Protein AF-A0A0F9HKM5-F1 (afdb_monomer)

Mean predicted aligned error: 2.74 Å

Nearest PDB structures (foldseek):
  8k40-assembly1_A  TM=9.724E-01  e=2.742E-04  Gelidibacter salicanalis
  8ajj-assembly2_A  TM=9.228E-01  e=6.250E-02  Staphylococcus aureus
  7pvj-assembly2_C  TM=8.796E-01  e=1.254E-01  Brugia malayi
  7put-assembly2_C-2  TM=8.757E-01  e=2.514E-01  Brugia malayi
  7put-assembly1_A  TM=8.731E-01  e=2.514E-01  Brugia malayi

Structure (mmCIF, N/CA/C/O backbone):
data_AF-A0A0F9HKM5-F1
#
_entry.id   AF-A0A0F9HKM5-F1
#
loop_
_atom_site.group_PDB
_atom_site.id
_atom_site.type_symbol
_atom_site.label_atom_id
_atom_site.label_alt_id
_atom_site.label_comp_id
_atom_site.label_asym_id
_atom_site.label_entity_id
_atom_site.label_seq_id
_atom_site.pdbx_PDB_ins_code
_atom_site.Cartn_x
_atom_site.Cartn_y
_atom_site.Cartn_z
_atom_site.occupancy
_atom_site.B_iso_or_equiv
_atom_site.auth_seq_id
_atom_site.auth_comp_id
_atom_site.auth_asym_id
_atom_site.auth_atom_id
_atom_site.pdbx_PDB_model_num
ATOM 1 N N . ILE A 1 1 ? -8.163 0.576 4.682 1.00 87.44 1 ILE A N 1
ATOM 2 C CA . ILE A 1 1 ? -8.070 0.007 3.311 1.00 87.44 1 ILE A CA 1
ATOM 3 C C . ILE A 1 1 ? -8.631 -1.405 3.353 1.00 87.44 1 ILE A C 1
ATOM 5 O O . ILE A 1 1 ? -8.276 -2.133 4.271 1.00 87.44 1 ILE A O 1
ATOM 9 N N . LEU A 1 2 ? -9.528 -1.765 2.433 1.00 90.44 2 LEU A N 1
ATOM 10 C CA . LEU A 1 2 ? -10.141 -3.104 2.396 1.00 90.44 2 LEU A CA 1
ATOM 11 C C . LEU A 1 2 ? -9.387 -4.076 1.473 1.00 90.44 2 LEU A C 1
ATOM 13 O O . LEU A 1 2 ? -9.397 -5.277 1.708 1.00 90.44 2 LEU A O 1
ATOM 17 N N . GLY A 1 3 ? -8.708 -3.551 0.455 1.00 92.25 3 GLY A N 1
ATOM 18 C CA . GLY A 1 3 ? -7.880 -4.289 -0.495 1.00 92.25 3 GLY A CA 1
ATOM 19 C C . GLY A 1 3 ? -7.281 -3.327 -1.522 1.00 92.25 3 GLY A C 1
ATOM 20 O O . GLY A 1 3 ? -7.689 -2.166 -1.580 1.00 92.25 3 GLY A O 1
ATOM 21 N N . ALA A 1 4 ? -6.315 -3.798 -2.309 1.00 93.38 4 ALA A N 1
ATOM 22 C CA . ALA A 1 4 ? -5.688 -3.041 -3.390 1.00 93.38 4 ALA A CA 1
ATOM 23 C C . ALA A 1 4 ? -5.462 -3.957 -4.598 1.00 93.38 4 ALA A C 1
ATOM 25 O O . ALA A 1 4 ? -5.047 -5.102 -4.432 1.00 93.38 4 ALA A O 1
ATOM 26 N N . HIS A 1 5 ? -5.7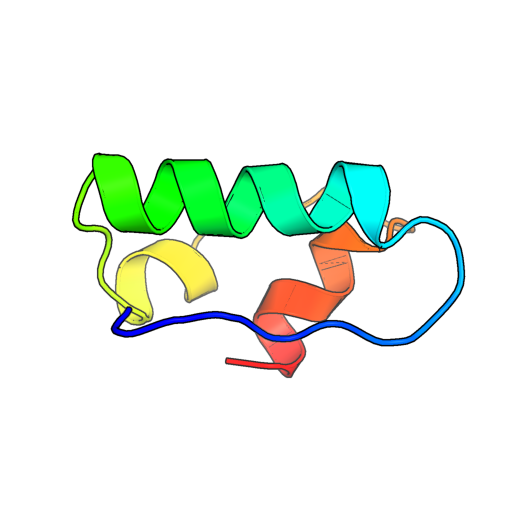30 -3.445 -5.799 1.00 93.44 5 HIS A N 1
ATOM 27 C CA . HIS A 1 5 ? -5.491 -4.139 -7.063 1.00 93.44 5 HIS A CA 1
ATOM 28 C C . HIS A 1 5 ? -4.728 -3.193 -7.985 1.00 93.44 5 HIS A C 1
ATOM 30 O O . HIS A 1 5 ? -5.149 -2.054 -8.178 1.00 93.44 5 HIS A O 1
ATOM 36 N N . LEU A 1 6 ? -3.604 -3.658 -8.523 1.00 93.00 6 LEU A N 1
ATOM 37 C CA . LEU A 1 6 ? -2.710 -2.873 -9.367 1.00 93.00 6 LEU A CA 1
ATOM 38 C C . LEU A 1 6 ? -2.476 -3.625 -10.677 1.00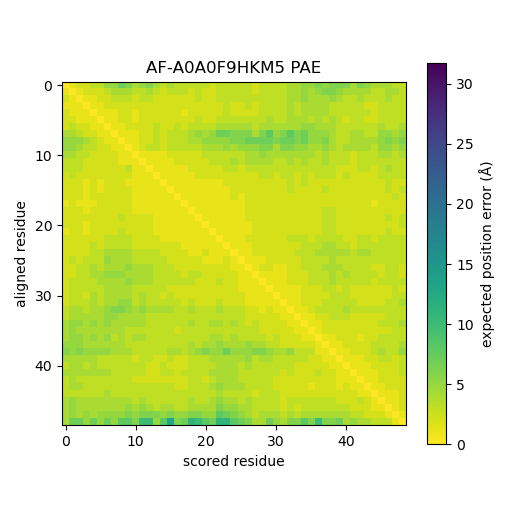 93.00 6 LEU A C 1
ATOM 40 O O . LEU A 1 6 ? -2.337 -4.849 -10.672 1.00 93.00 6 LEU A O 1
ATOM 44 N N . ILE A 1 7 ? -2.448 -2.893 -11.789 1.00 93.69 7 ILE A N 1
ATOM 45 C CA . ILE A 1 7 ? -2.151 -3.419 -13.124 1.00 93.69 7 ILE A CA 1
ATOM 46 C C . ILE A 1 7 ? -1.194 -2.438 -13.794 1.00 93.69 7 ILE A C 1
ATOM 48 O O . ILE A 1 7 ? -1.522 -1.263 -13.942 1.00 93.69 7 ILE A O 1
ATOM 52 N N . GLY A 1 8 ? -0.025 -2.921 -14.207 1.00 90.06 8 GLY A N 1
ATOM 53 C CA . GLY A 1 8 ? 1.008 -2.094 -14.821 1.00 90.06 8 GLY A CA 1
ATOM 54 C C . GLY A 1 8 ? 2.422 -2.586 -14.503 1.00 90.06 8 GLY A C 1
ATOM 55 O O . GLY A 1 8 ? 2.588 -3.583 -13.796 1.00 90.06 8 GLY A O 1
ATOM 56 N N . PRO A 1 9 ? 3.451 -1.905 -15.027 1.00 89.25 9 PRO A N 1
ATOM 57 C CA . PRO A 1 9 ? 4.842 -2.205 -14.704 1.00 89.25 9 PRO A CA 1
ATOM 58 C C . PRO A 1 9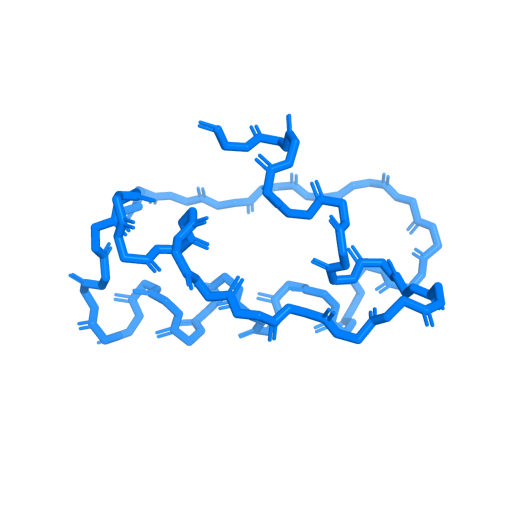 ? 5.145 -1.915 -13.225 1.00 89.25 9 PRO A C 1
ATOM 60 O O . PRO A 1 9 ? 4.575 -0.991 -12.645 1.00 89.25 9 PRO A O 1
ATOM 63 N N . HIS A 1 10 ? 6.050 -2.689 -12.620 1.00 88.06 10 HIS A N 1
ATOM 64 C CA . HIS A 1 10 ? 6.542 -2.491 -11.244 1.00 88.06 10 HIS A CA 1
ATOM 65 C C . HIS A 1 10 ? 5.455 -2.533 -10.144 1.00 88.06 10 HIS A C 1
ATOM 67 O O . HIS A 1 10 ? 5.623 -2.001 -9.037 1.00 88.06 10 HIS A O 1
ATOM 73 N N . CYS A 1 11 ? 4.314 -3.174 -10.419 1.00 93.56 11 CYS A N 1
ATOM 74 C CA . CYS A 1 11 ? 3.237 -3.348 -9.440 1.00 93.56 11 CYS A CA 1
ATOM 75 C C . CYS A 1 11 ? 3.655 -4.249 -8.270 1.00 93.56 11 CYS A C 1
ATOM 77 O O . CYS A 1 11 ? 3.151 -4.081 -7.160 1.00 93.56 11 CYS A O 1
ATOM 79 N N . GLU A 1 12 ? 4.591 -5.167 -8.499 1.00 93.88 12 GLU A N 1
ATOM 80 C CA . GLU A 1 12 ? 5.161 -6.081 -7.511 1.00 93.88 12 GLU A CA 1
ATOM 81 C C . GLU A 1 12 ? 5.861 -5.366 -6.345 1.00 93.88 12 GLU A C 1
ATOM 83 O O . GLU A 1 12 ? 5.856 -5.874 -5.224 1.00 93.88 12 GLU A O 1
ATOM 88 N N . GLU A 1 13 ? 6.406 -4.168 -6.567 1.00 93.06 13 GLU A N 1
ATOM 89 C CA . GLU A 1 13 ? 6.981 -3.344 -5.500 1.00 93.06 13 GLU A CA 1
ATOM 90 C C . GLU A 1 13 ? 5.924 -2.443 -4.867 1.00 93.06 13 GLU A C 1
ATOM 92 O O . GLU A 1 13 ? 5.802 -2.386 -3.641 1.00 93.06 13 GLU A O 1
ATOM 97 N N . THR A 1 14 ? 5.107 -1.786 -5.693 1.00 93.06 14 THR A N 1
ATOM 98 C CA . THR A 1 14 ? 4.096 -0.822 -5.233 1.00 93.06 14 THR A CA 1
ATOM 99 C C . THR A 1 14 ? 3.032 -1.482 -4.350 1.00 93.06 14 THR A C 1
ATOM 101 O O . THR A 1 14 ? 2.578 -0.888 -3.370 1.00 93.06 14 THR A O 1
ATOM 104 N N . ILE A 1 15 ? 2.671 -2.743 -4.618 1.00 95.62 15 ILE A N 1
ATOM 105 C CA . ILE A 1 15 ? 1.696 -3.488 -3.808 1.00 95.62 15 ILE A CA 1
ATOM 106 C C . ILE A 1 15 ? 2.140 -3.641 -2.345 1.00 95.62 15 ILE A C 1
ATOM 108 O O . ILE A 1 15 ? 1.295 -3.681 -1.448 1.00 95.62 15 ILE A O 1
ATOM 112 N N . ASN A 1 16 ? 3.450 -3.644 -2.068 1.00 95.25 16 ASN A N 1
ATOM 113 C CA . ASN A 1 16 ? 3.969 -3.755 -0.703 1.00 95.25 16 ASN A CA 1
ATOM 114 C C . ASN A 1 16 ? 3.633 -2.524 0.151 1.00 95.25 16 ASN A C 1
ATOM 116 O O . ASN A 1 16 ? 3.438 -2.661 1.360 1.00 95.25 16 ASN A O 1
ATOM 120 N N . LEU A 1 17 ? 3.490 -1.340 -0.456 1.00 94.12 17 LEU A N 1
ATOM 121 C CA . LEU A 1 17 ? 3.039 -0.132 0.247 1.00 94.12 17 LEU A CA 1
ATOM 122 C C . LEU A 1 17 ? 1.599 -0.296 0.747 1.00 94.12 17 LEU A C 1
ATOM 124 O O . LEU A 1 17 ? 1.299 0.006 1.902 1.00 94.12 17 LEU A O 1
ATOM 128 N N . PHE A 1 18 ? 0.720 -0.865 -0.082 1.00 94.69 18 PHE A N 1
ATOM 129 C CA . PHE A 1 18 ? -0.652 -1.179 0.320 1.00 94.69 18 PHE A CA 1
ATOM 130 C C . PHE A 1 18 ? -0.706 -2.300 1.361 1.00 94.69 18 PHE A C 1
ATOM 132 O O . PHE A 1 18 ? -1.470 -2.200 2.321 1.00 94.69 18 PHE A O 1
ATOM 139 N N . ALA A 1 19 ? 0.125 -3.338 1.224 1.00 96.19 19 ALA A N 1
ATOM 140 C CA . ALA A 1 19 ? 0.230 -4.403 2.221 1.00 96.19 19 ALA A CA 1
ATOM 141 C C . ALA A 1 19 ? 0.653 -3.851 3.594 1.00 96.19 19 ALA A C 1
ATOM 143 O O . ALA A 1 19 ? 0.057 -4.202 4.616 1.00 96.19 19 ALA A O 1
ATOM 144 N N . MET A 1 20 ? 1.630 -2.938 3.618 1.00 95.50 20 MET A N 1
ATOM 145 C CA . MET A 1 20 ? 2.055 -2.229 4.825 1.00 95.50 20 MET A CA 1
ATOM 146 C C . MET A 1 20 ? 0.903 -1.419 5.423 1.00 95.50 20 MET A C 1
ATOM 148 O O . MET A 1 20 ? 0.595 -1.598 6.598 1.00 95.50 20 MET A O 1
ATOM 152 N N . ALA A 1 21 ? 0.231 -0.595 4.617 1.00 94.88 21 ALA A N 1
ATOM 153 C CA . ALA A 1 21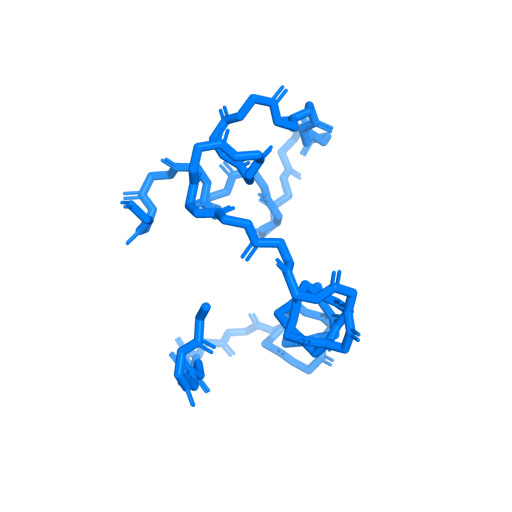 ? -0.862 0.263 5.065 1.00 94.88 21 ALA A CA 1
ATOM 154 C C . ALA A 1 21 ? -2.065 -0.527 5.611 1.00 94.88 21 ALA A C 1
ATOM 156 O O . ALA A 1 21 ? -2.682 -0.132 6.601 1.00 94.88 21 ALA A O 1
ATOM 157 N N . ILE A 1 22 ? -2.389 -1.676 5.007 1.00 95.25 22 ILE A N 1
ATOM 158 C CA . ILE A 1 22 ? -3.421 -2.593 5.512 1.00 95.25 22 ILE A CA 1
ATOM 159 C C . ILE A 1 22 ? -2.981 -3.195 6.851 1.00 95.25 22 ILE A C 1
ATOM 161 O O . ILE A 1 22 ? -3.748 -3.170 7.815 1.00 95.25 22 ILE A O 1
ATOM 165 N N . LYS A 1 23 ? -1.741 -3.696 6.940 1.00 96.62 23 LYS A N 1
ATOM 166 C CA . LYS A 1 23 ? -1.190 -4.306 8.162 1.00 96.62 23 LYS A CA 1
ATOM 167 C C . LYS A 1 23 ? -1.163 -3.326 9.336 1.00 96.62 23 LYS A C 1
ATOM 169 O O . LYS A 1 23 ? -1.466 -3.720 10.460 1.00 96.62 23 LYS A O 1
ATOM 174 N N . THR A 1 24 ? -0.821 -2.064 9.087 1.00 96.12 24 THR A N 1
ATOM 175 C CA . THR A 1 24 ? -0.770 -1.000 10.103 1.00 96.12 24 THR A CA 1
ATOM 176 C C . THR A 1 24 ? -2.122 -0.333 10.352 1.00 96.12 24 THR A C 1
ATOM 178 O O . THR A 1 24 ? -2.214 0.526 11.223 1.00 96.12 24 THR A O 1
ATOM 181 N N . LYS A 1 25 ? -3.181 -0.745 9.639 1.00 94.69 25 LYS A N 1
ATOM 182 C CA . LYS A 1 25 ? -4.530 -0.159 9.711 1.00 94.69 25 LYS A CA 1
ATOM 183 C C . LYS A 1 25 ? -4.549 1.353 9.438 1.00 94.69 25 LYS A C 1
ATOM 185 O O . LYS A 1 25 ? -5.358 2.068 10.025 1.00 94.69 25 LYS A O 1
ATOM 190 N N . MET A 1 26 ? -3.693 1.829 8.534 1.00 94.69 26 MET A N 1
ATOM 191 C CA . MET A 1 26 ? -3.677 3.231 8.111 1.00 94.69 26 MET A CA 1
ATOM 192 C C . MET A 1 26 ? -5.015 3.651 7.496 1.00 94.69 26 MET A C 1
ATOM 194 O O . MET A 1 26 ? -5.664 2.900 6.749 1.00 94.69 26 MET A O 1
ATOM 198 N N . THR A 1 27 ? -5.418 4.879 7.805 1.00 92.75 27 THR A N 1
ATOM 199 C CA 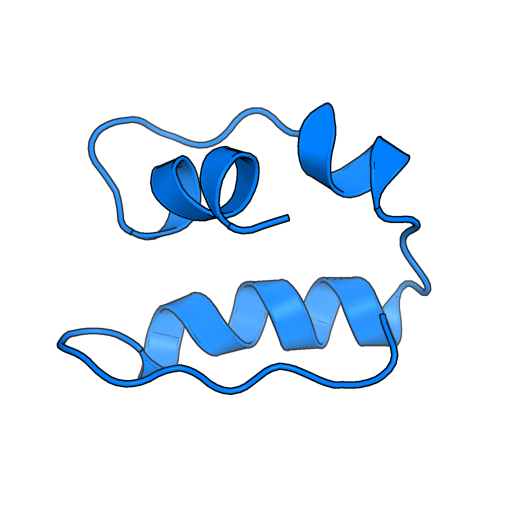. THR A 1 27 ? -6.552 5.535 7.162 1.00 92.75 27 THR A CA 1
ATOM 200 C C . THR A 1 27 ? -6.134 6.122 5.813 1.00 92.75 27 THR A C 1
ATOM 202 O O . THR A 1 27 ? -4.951 6.282 5.511 1.00 92.75 27 THR A O 1
ATOM 205 N N . ILE A 1 28 ? -7.118 6.459 4.977 1.00 90.56 28 ILE A N 1
ATOM 206 C CA . ILE A 1 28 ? -6.859 7.138 3.697 1.00 90.56 28 ILE A CA 1
ATOM 207 C C . ILE A 1 28 ? -6.203 8.507 3.937 1.00 90.56 28 ILE A C 1
ATOM 209 O O . ILE A 1 28 ? -5.303 8.897 3.197 1.00 90.56 28 ILE A O 1
ATOM 213 N N . SER A 1 29 ? -6.610 9.210 4.996 1.00 91.94 29 SER A N 1
ATOM 214 C CA . SER A 1 29 ? -6.036 10.503 5.379 1.00 91.94 29 SER A CA 1
ATOM 215 C C . SER A 1 29 ? -4.551 10.397 5.736 1.00 91.94 29 SER A C 1
ATOM 217 O O . SER A 1 29 ? -3.768 11.264 5.346 1.00 91.94 29 SER A O 1
ATOM 219 N N . ASP A 1 30 ? -4.142 9.314 6.403 1.00 92.38 30 ASP A N 1
ATOM 220 C CA . ASP A 1 30 ? -2.730 9.076 6.733 1.00 92.38 30 ASP A CA 1
ATOM 221 C C . ASP A 1 30 ? -1.896 8.878 5.460 1.00 92.38 30 ASP A C 1
ATOM 223 O O . ASP A 1 30 ? -0.818 9.448 5.318 1.00 92.38 30 ASP A O 1
ATOM 227 N N . LEU A 1 31 ? -2.422 8.133 4.482 1.00 90.75 31 LEU A N 1
ATOM 228 C CA . LEU A 1 31 ? -1.733 7.913 3.208 1.00 90.75 31 LEU A CA 1
ATOM 229 C C . LEU A 1 31 ? -1.656 9.167 2.333 1.00 90.75 31 LEU A C 1
ATOM 231 O O . LEU A 1 31 ? -0.654 9.368 1.655 1.00 90.75 31 LEU A O 1
ATOM 235 N N . ARG A 1 32 ? -2.676 10.032 2.358 1.00 89.81 32 ARG A N 1
ATOM 236 C CA . ARG A 1 32 ? -2.654 11.301 1.609 1.00 89.81 32 ARG A CA 1
ATOM 237 C C . ARG A 1 32 ? -1.634 12.305 2.141 1.00 89.81 32 ARG A C 1
ATOM 239 O O . ARG A 1 32 ? -1.230 13.197 1.403 1.00 89.81 32 ARG A O 1
ATOM 246 N N . THR A 1 33 ? -1.263 12.194 3.414 1.00 91.94 33 THR A N 1
ATOM 247 C CA . THR A 1 33 ? -0.300 13.098 4.061 1.00 91.94 33 THR A CA 1
ATOM 248 C C . THR A 1 33 ? 1.131 12.557 4.048 1.00 91.94 33 THR A C 1
ATOM 250 O O . THR A 1 33 ? 2.061 13.290 4.386 1.00 91.94 33 THR A O 1
ATOM 253 N N . MET A 1 34 ? 1.334 11.306 3.619 1.00 91.12 34 MET A N 1
ATOM 254 C CA . MET A 1 34 ? 2.667 10.748 3.405 1.00 91.12 34 MET A CA 1
ATOM 255 C C . MET A 1 34 ? 3.401 11.459 2.266 1.00 91.12 34 MET A C 1
ATOM 257 O O . MET A 1 34 ? 2.840 11.754 1.213 1.00 91.12 34 MET A O 1
ATOM 261 N N . VAL A 1 35 ? 4.698 11.689 2.474 1.00 92.00 35 VAL A N 1
ATOM 262 C CA . VAL A 1 35 ? 5.591 12.236 1.452 1.00 92.00 35 VAL A CA 1
ATOM 263 C C . VAL A 1 35 ? 6.208 11.082 0.673 1.00 92.00 35 VAL A C 1
ATOM 265 O O . VAL A 1 35 ? 6.974 10.291 1.224 1.00 92.00 35 VAL A O 1
ATOM 268 N N . PHE A 1 36 ? 5.893 11.008 -0.615 1.00 92.12 36 PHE A N 1
ATOM 269 C CA . PHE A 1 36 ? 6.487 10.051 -1.542 1.00 92.12 36 PHE A CA 1
ATOM 270 C C . PHE A 1 36 ? 7.611 10.704 -2.346 1.00 92.12 36 PHE A C 1
ATOM 272 O O . PHE A 1 36 ? 7.540 11.879 -2.710 1.00 92.12 36 PHE A O 1
ATOM 279 N N . SER A 1 37 ? 8.658 9.937 -2.643 1.00 93.06 37 SER A N 1
ATOM 280 C CA . SER A 1 37 ? 9.723 10.391 -3.536 1.00 93.06 37 SER A CA 1
ATOM 281 C C . SER A 1 37 ? 9.192 10.554 -4.961 1.00 93.06 37 SER A C 1
ATOM 283 O O . SER A 1 37 ? 8.476 9.688 -5.461 1.00 93.06 37 SER A O 1
ATOM 285 N N . TYR A 1 38 ? 9.575 11.640 -5.630 1.00 91.81 38 TYR A N 1
ATOM 286 C CA . TYR A 1 38 ? 9.211 11.917 -7.019 1.00 91.81 38 TYR A CA 1
ATOM 287 C C . TYR A 1 38 ? 10.466 11.944 -7.909 1.00 91.81 38 TYR A C 1
ATOM 289 O O . TYR A 1 38 ? 11.456 12.560 -7.500 1.00 91.81 38 TYR A O 1
ATOM 297 N N . PRO A 1 39 ? 10.447 11.341 -9.117 1.00 91.31 39 PRO A N 1
ATOM 298 C CA . PRO A 1 39 ? 9.340 10.601 -9.740 1.00 91.31 39 PRO A CA 1
ATOM 299 C C . PRO A 1 39 ? 9.380 9.096 -9.410 1.00 91.31 39 PRO A C 1
ATOM 301 O O . PRO A 1 39 ? 10.366 8.425 -9.709 1.00 91.31 39 PRO A O 1
ATOM 304 N N . THR A 1 40 ? 8.316 8.542 -8.815 1.00 91.31 40 THR A N 1
ATOM 305 C CA . THR A 1 40 ? 8.193 7.089 -8.562 1.00 91.31 40 THR A CA 1
ATOM 306 C C . THR A 1 40 ? 6.749 6.604 -8.724 1.00 91.31 40 THR A C 1
ATOM 308 O O . THR A 1 40 ? 5.816 7.394 -8.646 1.00 91.31 40 THR A O 1
ATOM 311 N N . MET A 1 41 ? 6.526 5.292 -8.866 1.00 89.69 41 MET A N 1
ATOM 312 C CA . MET A 1 41 ? 5.161 4.731 -8.816 1.00 89.69 41 MET A CA 1
ATOM 313 C C . MET A 1 41 ? 4.469 5.002 -7.468 1.00 89.69 41 MET A C 1
ATOM 315 O O . MET A 1 41 ? 3.247 5.067 -7.386 1.00 89.69 41 MET A O 1
ATOM 319 N N . ALA A 1 42 ? 5.249 5.211 -6.402 1.00 90.12 42 ALA A N 1
ATOM 320 C CA . ALA A 1 42 ? 4.715 5.555 -5.096 1.00 90.12 42 ALA A CA 1
ATOM 321 C C . ALA A 1 42 ? 4.148 6.984 -5.047 1.00 90.12 42 ALA A C 1
ATOM 323 O O . ALA A 1 42 ? 3.199 7.217 -4.309 1.00 90.12 42 ALA A O 1
ATOM 324 N N . SER A 1 43 ? 4.661 7.939 -5.838 1.00 91.25 43 SER A N 1
ATOM 325 C CA . SER A 1 43 ? 4.096 9.301 -5.864 1.00 91.25 43 SER A CA 1
ATOM 326 C C . SER A 1 43 ? 2.686 9.369 -6.458 1.00 91.25 43 SER A C 1
ATOM 328 O O . SER A 1 43 ? 1.939 10.301 -6.151 1.00 91.25 43 SER A O 1
ATOM 330 N N . ASP A 1 44 ? 2.282 8.355 -7.224 1.00 89.75 44 ASP A N 1
ATOM 331 C CA . ASP A 1 44 ? 0.941 8.270 -7.803 1.00 89.75 44 ASP A CA 1
ATOM 332 C C . ASP A 1 44 ? -0.112 7.799 -6.783 1.00 89.75 44 ASP A C 1
ATOM 334 O O . ASP A 1 44 ? -1.293 8.109 -6.944 1.00 89.75 44 ASP A O 1
ATOM 338 N N . LEU A 1 45 ? 0.285 7.145 -5.677 1.00 89.88 45 LEU A N 1
ATOM 339 C CA . LEU A 1 45 ? -0.641 6.683 -4.626 1.00 89.88 45 LEU A CA 1
ATOM 340 C C . LEU A 1 45 ? -1.532 7.812 -4.096 1.00 89.88 45 LEU A C 1
ATOM 342 O O . LEU A 1 45 ? -2.727 7.612 -3.889 1.00 89.88 45 LEU A O 1
ATOM 346 N N . THR A 1 46 ? -0.969 9.005 -3.903 1.00 86.50 46 THR A N 1
ATOM 347 C CA . THR A 1 46 ? -1.700 10.193 -3.436 1.00 86.50 46 THR A CA 1
ATOM 348 C C . THR A 1 46 ? -2.812 10.641 -4.386 1.00 86.50 46 THR A C 1
ATOM 350 O O . THR A 1 46 ? -3.775 11.264 -3.936 1.00 86.50 46 THR A O 1
ATOM 353 N N . TYR A 1 47 ? -2.691 10.318 -5.677 1.00 85.75 47 TYR A N 1
ATOM 354 C CA . TYR A 1 47 ? -3.678 10.626 -6.712 1.00 85.75 47 TYR A CA 1
ATOM 355 C C . TYR A 1 47 ? -4.683 9.484 -6.945 1.00 85.75 47 TYR A C 1
ATOM 357 O O . TYR A 1 47 ? -5.760 9.736 -7.479 1.00 85.75 47 TYR A O 1
ATOM 365 N N . MET A 1 48 ? -4.353 8.246 -6.556 1.00 83.12 48 MET A N 1
ATOM 366 C CA . MET A 1 48 ? -5.227 7.066 -6.689 1.00 83.12 48 MET A CA 1
ATOM 367 C C . MET A 1 48 ? -6.263 6.932 -5.561 1.00 83.12 48 MET A C 1
ATOM 369 O O . MET A 1 48 ? -7.317 6.325 -5.758 1.00 83.12 48 MET A O 1
ATOM 373 N N . LEU A 1 49 ? -5.915 7.420 -4.369 1.00 81.88 49 LEU A N 1
ATOM 374 C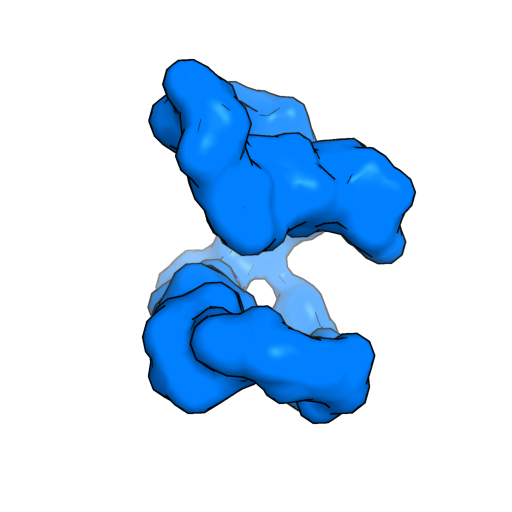 CA . LEU A 1 49 ? -6.727 7.404 -3.145 1.00 81.88 49 LEU A CA 1
ATOM 375 C C . LEU A 1 49 ? -7.612 8.643 -3.060 1.00 81.88 49 LEU A C 1
ATOM 377 O O . LEU A 1 49 ? -8.537 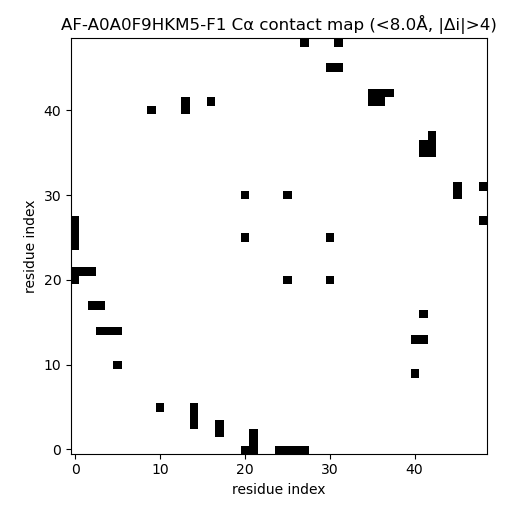8.677 -2.211 1.00 81.88 49 LEU A O 1
#

InterPro domains:
  IPR004099 Pyridine nucleotide-disulphide oxidoreductase, dimerisation domain [PF02852] (1-46)
  IPR016156 FAD/NAD-linked reductase, dimerisation domain superfamily [G3DSA:3.30.390.30] (1-49)
  IPR016156 FAD/NAD-linked reductase, dimerisation domain superfamily [SSF55424] (1-48)

Sequence (49 aa):
ILGAHLIGPHCEETINLFAMAIKTKMTISDLRTMVFSYPTMASDLTYML

Radius of gyration: 10.27 Å; Cα contacts (8 Å, |Δi|>4): 30; chains: 1; bounding box: 20×19×25 Å

pLDDT: mean 91.82, std 3.14, range [81.88, 96.62]

Organism: NCBI:txid412755

Secondary structure (DSSP, 8-state):
-------STTHHHHHHHHHHHHHTT--HHHHHHS---SSSGGGGHHHH-

Solvent-accessible surface area (backbone atoms only — not comparable to full-atom values): 3251 Å² total; per-residue (Å²): 104,96,78,86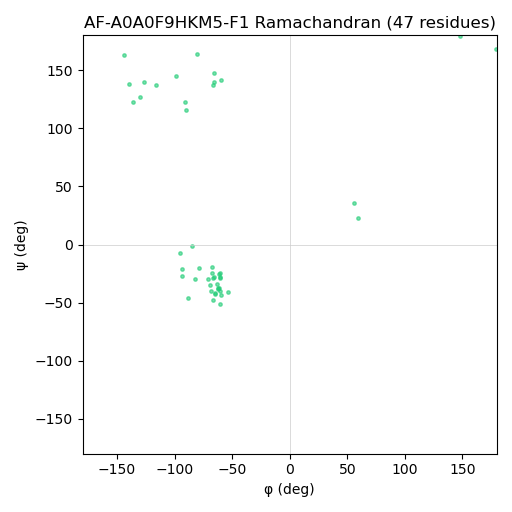,88,78,88,67,85,72,38,84,62,55,50,51,57,54,52,50,37,45,74,71,64,41,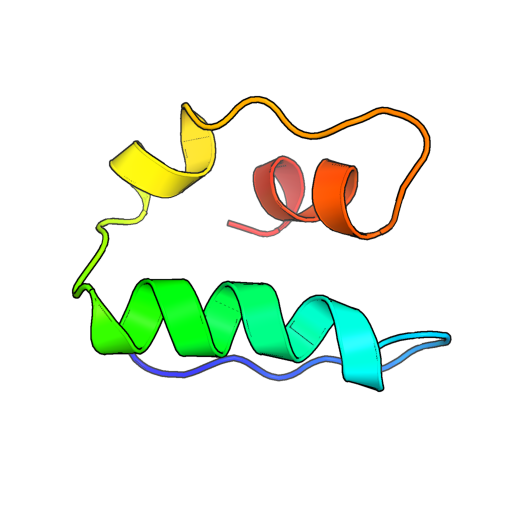51,70,69,58,56,59,69,55,87,56,66,81,93,44,82,62,45,48,51,61,76,76,109

Foldseek 3Di:
DPADDDDDPPVVVVRVVVVVCVVVVPDLVNLLPDDDDPPDPSVCSNVVD